Protein AF-A0A367P7A6-F1 (afdb_monomer_lite)

Structure (mmCIF, N/CA/C/O backbone):
data_AF-A0A367P7A6-F1
#
_entry.id   AF-A0A367P7A6-F1
#
loop_
_atom_site.group_PDB
_atom_site.id
_atom_site.type_symbol
_atom_site.label_atom_id
_atom_site.label_alt_id
_atom_site.label_comp_id
_atom_site.label_asym_id
_atom_site.label_entity_id
_atom_site.label_seq_id
_atom_site.pdbx_PDB_ins_code
_atom_site.Cartn_x
_atom_site.Cartn_y
_atom_site.Cartn_z
_atom_site.occupancy
_atom_site.B_iso_or_equiv
_atom_site.auth_seq_id
_atom_site.auth_comp_id
_atom_site.auth_asym_id
_atom_site.auth_atom_id
_atom_site.pdbx_PDB_model_num
ATOM 1 N N . MET A 1 1 ? 14.856 -35.260 -41.709 1.00 42.78 1 MET A N 1
ATOM 2 C CA . MET A 1 1 ? 14.388 -33.889 -42.002 1.00 42.78 1 MET A CA 1
ATOM 3 C C . MET A 1 1 ? 14.141 -33.217 -40.661 1.00 42.78 1 MET A C 1
ATOM 5 O O . MET A 1 1 ? 13.108 -33.465 -40.058 1.00 42.78 1 MET A O 1
ATOM 9 N N . SER A 1 2 ? 15.135 -32.500 -40.132 1.00 40.72 2 SER A N 1
ATOM 10 C CA . SER A 1 2 ? 15.041 -31.842 -38.822 1.00 40.72 2 SER A CA 1
ATOM 11 C C . SER A 1 2 ? 14.598 -30.398 -39.021 1.00 40.72 2 SER A C 1
ATOM 13 O O . SER A 1 2 ? 15.282 -29.639 -39.703 1.00 40.72 2 SER A O 1
ATOM 15 N N . ALA A 1 3 ? 13.446 -30.040 -38.456 1.00 47.94 3 ALA A N 1
ATOM 16 C CA . ALA A 1 3 ? 12.974 -28.666 -38.386 1.00 47.94 3 ALA A CA 1
ATOM 17 C C . ALA A 1 3 ? 13.596 -27.995 -37.152 1.00 47.94 3 ALA A C 1
ATOM 19 O O . ALA A 1 3 ? 13.318 -28.378 -36.017 1.00 47.94 3 ALA A O 1
ATOM 20 N N . THR A 1 4 ? 14.476 -27.026 -37.390 1.00 42.41 4 THR A N 1
ATOM 21 C CA . THR A 1 4 ? 15.072 -26.164 -36.365 1.00 42.41 4 THR A CA 1
ATOM 22 C C . THR A 1 4 ? 14.019 -25.175 -35.866 1.00 42.41 4 THR A C 1
ATOM 24 O O . THR A 1 4 ? 13.520 -24.362 -36.642 1.00 42.41 4 THR A O 1
ATOM 27 N N . ALA A 1 5 ? 13.683 -25.238 -34.577 1.00 56.59 5 ALA A N 1
ATOM 28 C CA . ALA A 1 5 ? 12.898 -24.212 -33.901 1.00 56.59 5 ALA A CA 1
ATOM 29 C C . ALA A 1 5 ? 13.742 -22.933 -33.755 1.00 56.59 5 ALA A C 1
ATOM 31 O O . ALA A 1 5 ? 14.838 -22.968 -33.196 1.00 56.59 5 ALA A O 1
ATOM 32 N N . VAL A 1 6 ? 13.242 -21.815 -34.280 1.00 60.53 6 VAL A N 1
ATOM 33 C CA . VAL A 1 6 ? 13.826 -20.482 -34.076 1.00 60.53 6 VAL A CA 1
ATOM 34 C C . VAL A 1 6 ? 13.466 -20.018 -32.656 1.00 60.53 6 VAL A C 1
ATOM 36 O O . VAL A 1 6 ? 12.291 -20.101 -32.296 1.00 60.53 6 VAL A O 1
ATOM 39 N N . PRO A 1 7 ? 14.424 -19.559 -31.829 1.00 58.41 7 PRO A N 1
ATOM 40 C CA . PRO A 1 7 ? 14.111 -18.992 -30.525 1.00 58.41 7 PRO A CA 1
ATOM 41 C C . PRO A 1 7 ? 13.485 -17.603 -30.707 1.00 58.41 7 PRO A C 1
ATOM 43 O O . PRO A 1 7 ? 14.029 -16.754 -31.412 1.00 58.41 7 PRO A O 1
ATOM 46 N N . ASP A 1 8 ? 12.342 -17.391 -30.060 1.00 62.12 8 ASP A N 1
ATOM 47 C CA . ASP A 1 8 ? 11.522 -16.175 -30.104 1.00 62.12 8 ASP A CA 1
ATOM 48 C C . ASP A 1 8 ? 12.144 -15.060 -29.236 1.00 62.12 8 ASP A C 1
ATOM 50 O O . ASP A 1 8 ? 11.594 -14.627 -28.224 1.00 62.12 8 ASP A O 1
ATOM 54 N N . THR A 1 9 ? 13.377 -14.658 -29.560 1.00 61.16 9 THR A N 1
ATOM 55 C CA . THR A 1 9 ? 14.082 -13.602 -28.826 1.00 61.16 9 THR A CA 1
ATOM 56 C C . THR A 1 9 ? 13.553 -12.241 -29.291 1.00 61.16 9 THR A C 1
ATOM 58 O O . THR A 1 9 ? 13.743 -11.896 -30.462 1.00 61.16 9 THR A O 1
ATOM 61 N N . PRO A 1 10 ? 12.908 -11.440 -28.420 1.00 58.34 10 PRO A N 1
ATOM 62 C CA . PRO A 1 10 ? 12.360 -10.152 -28.820 1.00 58.34 10 PRO A CA 1
ATOM 63 C C . PRO A 1 10 ? 13.488 -9.194 -29.248 1.00 58.34 10 PRO A C 1
ATOM 65 O O . PRO A 1 10 ? 14.580 -9.231 -28.671 1.00 58.34 10 PRO A O 1
ATOM 68 N N . PRO A 1 11 ? 13.254 -8.333 -30.255 1.00 58.81 11 PRO A N 1
ATOM 69 C CA . PRO A 1 11 ? 14.290 -7.479 -30.820 1.00 58.81 11 PRO A CA 1
ATOM 70 C C . PRO A 1 11 ? 14.838 -6.480 -29.781 1.00 58.81 11 PRO A C 1
ATOM 72 O O . PRO A 1 11 ? 14.060 -5.878 -29.028 1.00 58.81 11 PRO A O 1
ATOM 75 N N . PRO A 1 12 ? 16.168 -6.257 -29.744 1.00 52.81 12 PRO A N 1
ATOM 76 C CA . PRO A 1 12 ? 16.789 -5.285 -28.852 1.00 52.81 12 PRO A CA 1
ATOM 77 C C . PRO A 1 12 ? 16.348 -3.875 -29.269 1.00 52.81 12 PRO A C 1
ATOM 79 O O . PRO A 1 12 ? 16.746 -3.368 -30.313 1.00 52.81 12 PRO A O 1
ATOM 82 N N . GLY A 1 13 ? 15.456 -3.272 -28.478 1.00 55.53 13 GLY A N 1
ATOM 83 C CA . GLY A 1 13 ? 14.898 -1.934 -28.722 1.00 55.53 13 GLY A CA 1
ATOM 84 C C . GLY A 1 13 ? 13.438 -1.759 -28.290 1.00 55.53 13 GLY A C 1
ATOM 85 O O . GLY A 1 13 ? 13.014 -0.635 -28.033 1.00 55.53 13 GLY A O 1
ATOM 86 N N . ALA A 1 14 ? 12.671 -2.846 -28.136 1.00 53.41 14 ALA A N 1
ATOM 87 C CA . ALA A 1 14 ? 11.294 -2.765 -27.630 1.00 53.41 14 ALA A CA 1
ATOM 88 C C . ALA A 1 14 ? 11.236 -2.244 -26.179 1.00 53.41 14 ALA A C 1
ATOM 90 O O . ALA A 1 14 ? 10.412 -1.398 -25.855 1.00 53.41 14 ALA A O 1
ATOM 91 N N . ALA A 1 15 ? 12.185 -2.662 -25.334 1.00 58.62 15 ALA A N 1
ATOM 92 C CA . ALA A 1 15 ? 12.264 -2.215 -23.944 1.00 58.62 15 ALA A CA 1
ATOM 93 C C . ALA A 1 15 ? 12.553 -0.707 -23.793 1.00 58.62 15 ALA A C 1
ATOM 95 O O . ALA A 1 15 ? 12.170 -0.117 -22.786 1.00 58.62 15 ALA A O 1
ATOM 96 N N . ASP A 1 16 ? 13.223 -0.081 -24.762 1.00 62.59 16 ASP A N 1
ATOM 97 C CA . ASP A 1 16 ? 13.661 1.319 -24.669 1.00 62.59 16 ASP A CA 1
ATOM 98 C C . ASP A 1 16 ? 12.519 2.297 -24.996 1.00 62.59 16 ASP A C 1
ATOM 100 O O . ASP A 1 16 ? 12.349 3.328 -24.351 1.00 62.59 16 ASP A O 1
ATOM 104 N N . LYS A 1 17 ? 11.635 1.912 -25.926 1.00 68.88 17 LYS A N 1
ATOM 105 C CA . LYS A 1 17 ? 10.423 2.678 -26.266 1.00 68.88 17 LYS A CA 1
ATOM 106 C C . LYS A 1 17 ? 9.404 2.744 -25.130 1.00 68.88 17 LYS A C 1
ATOM 108 O O . LYS A 1 17 ? 8.701 3.741 -25.012 1.00 68.88 17 LYS A O 1
ATOM 113 N N . ASP A 1 18 ? 9.359 1.718 -24.285 1.00 73.44 18 ASP A N 1
ATOM 114 C CA . ASP A 1 18 ? 8.463 1.662 -23.126 1.00 73.44 18 ASP A CA 1
ATOM 115 C C . ASP A 1 18 ? 9.021 2.423 -21.913 1.00 73.44 18 ASP A C 1
ATOM 117 O O . ASP A 1 18 ? 8.409 2.427 -20.843 1.00 73.44 18 ASP A O 1
ATOM 121 N N . LEU A 1 19 ? 10.220 3.008 -22.012 1.00 78.88 19 LEU A N 1
ATOM 122 C CA . LEU A 1 19 ? 10.852 3.701 -20.893 1.00 78.88 19 LEU A CA 1
ATOM 123 C C . LEU A 1 19 ? 10.081 4.964 -20.461 1.00 78.88 19 LEU A C 1
ATOM 125 O O . LEU A 1 19 ? 9.773 5.036 -19.270 1.00 78.88 19 LEU A O 1
ATOM 129 N N . PRO A 1 20 ? 9.670 5.881 -21.366 1.00 81.19 20 PRO A N 1
ATOM 130 C CA . PRO A 1 20 ? 8.894 7.067 -20.988 1.00 81.19 20 PRO A CA 1
ATOM 131 C C . PRO A 1 20 ? 7.565 6.699 -20.318 1.00 81.19 20 PRO A C 1
ATOM 133 O O . PRO A 1 20 ? 7.249 7.190 -19.242 1.00 81.19 20 PRO A O 1
ATOM 136 N N . LEU A 1 21 ? 6.846 5.715 -20.870 1.00 75.50 21 LEU A N 1
ATOM 137 C CA . LEU A 1 21 ? 5.591 5.228 -20.293 1.00 75.50 21 LEU A CA 1
ATOM 138 C C . LEU A 1 21 ? 5.788 4.624 -18.892 1.00 75.50 21 LEU A C 1
ATOM 140 O O . LEU A 1 21 ? 4.968 4.812 -17.996 1.00 75.50 21 LEU A O 1
ATOM 144 N N . ARG A 1 22 ? 6.891 3.899 -18.663 1.00 78.75 22 ARG A N 1
ATOM 145 C CA . ARG A 1 22 ? 7.220 3.368 -17.330 1.00 78.75 22 ARG A CA 1
ATOM 146 C C . ARG A 1 22 ? 7.547 4.473 -16.329 1.00 78.75 22 ARG A C 1
ATOM 148 O O . ARG A 1 22 ? 7.282 4.295 -15.139 1.00 78.75 22 ARG A O 1
ATOM 155 N N . GLU A 1 23 ? 8.147 5.570 -16.772 1.00 80.94 23 GLU A N 1
ATOM 156 C CA . GLU A 1 23 ? 8.398 6.741 -15.931 1.00 80.94 23 GLU A CA 1
ATOM 157 C C . GLU A 1 23 ? 7.100 7.466 -15.581 1.00 80.94 23 GLU A C 1
ATOM 159 O O . GLU A 1 23 ? 6.897 7.762 -14.401 1.00 80.94 23 GLU A O 1
ATOM 164 N N . ASP A 1 24 ? 6.190 7.618 -16.544 1.00 73.12 24 ASP A N 1
ATOM 165 C CA . ASP A 1 24 ? 4.856 8.188 -16.338 1.00 73.12 24 ASP A CA 1
ATOM 166 C C . ASP A 1 24 ? 4.037 7.355 -15.345 1.00 73.12 24 ASP A C 1
ATOM 168 O O . ASP A 1 24 ? 3.538 7.885 -14.355 1.00 73.12 24 ASP A O 1
ATOM 172 N N . ILE A 1 25 ? 3.989 6.028 -15.510 1.00 75.25 25 ILE A N 1
ATOM 173 C CA . ILE A 1 25 ? 3.310 5.119 -14.567 1.00 75.25 25 ILE A CA 1
ATOM 174 C C . ILE A 1 25 ? 3.902 5.244 -13.155 1.00 75.25 25 ILE A C 1
ATOM 176 O O . ILE A 1 25 ? 3.174 5.252 -12.160 1.00 75.25 25 ILE A O 1
ATOM 180 N N . ARG A 1 26 ? 5.231 5.359 -13.030 1.00 82.94 26 ARG A N 1
ATOM 181 C CA . ARG A 1 26 ? 5.879 5.564 -11.723 1.00 82.94 26 ARG A CA 1
ATOM 182 C C . ARG A 1 26 ? 5.554 6.930 -11.135 1.00 82.94 26 ARG A C 1
ATOM 184 O O . ARG A 1 26 ? 5.431 7.030 -9.918 1.00 82.94 26 ARG A O 1
ATOM 191 N N . PHE A 1 27 ? 5.490 7.970 -11.960 1.00 80.12 27 PHE A N 1
ATOM 192 C CA . PHE A 1 27 ? 5.135 9.317 -11.532 1.00 80.12 27 PHE A CA 1
ATOM 193 C C . PHE A 1 27 ? 3.694 9.365 -11.025 1.00 80.12 27 PHE A C 1
ATOM 195 O O . PHE A 1 27 ? 3.469 9.771 -9.887 1.00 80.12 27 PHE A O 1
ATOM 202 N N . LEU A 1 28 ? 2.752 8.838 -11.806 1.00 78.19 28 LEU A N 1
ATOM 203 C CA . LEU A 1 28 ? 1.347 8.730 -11.425 1.00 78.19 28 LEU A CA 1
ATOM 204 C C . LEU A 1 28 ? 1.167 7.890 -10.156 1.00 78.19 28 LEU A C 1
ATOM 206 O O . LEU A 1 28 ? 0.399 8.260 -9.273 1.00 78.19 28 LEU A O 1
ATOM 210 N N . GLY A 1 29 ? 1.934 6.806 -10.008 1.00 81.44 29 GLY A N 1
ATOM 211 C CA . GLY A 1 29 ? 1.904 5.997 -8.794 1.00 81.44 29 GLY A CA 1
ATOM 212 C C . GLY A 1 29 ? 2.420 6.719 -7.545 1.00 81.44 29 GLY A C 1
ATOM 213 O O . GLY A 1 29 ? 1.893 6.480 -6.461 1.00 81.44 29 GLY A O 1
ATOM 214 N N . ARG A 1 30 ? 3.407 7.620 -7.678 1.00 86.88 30 ARG A N 1
ATOM 215 C CA . ARG A 1 30 ? 3.860 8.475 -6.565 1.00 86.88 30 ARG A CA 1
ATOM 216 C C . ARG A 1 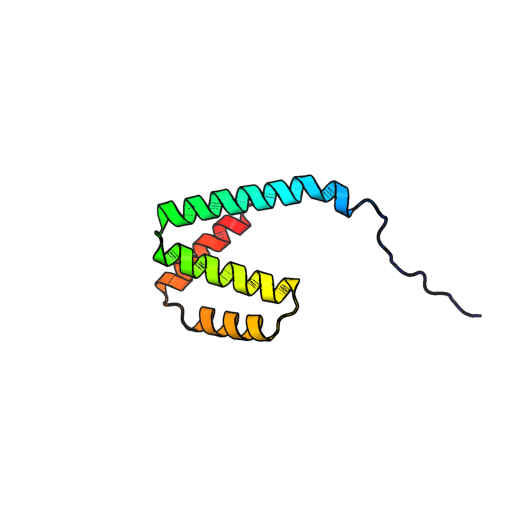30 ? 2.794 9.496 -6.182 1.00 86.88 30 ARG A C 1
ATOM 218 O O . ARG A 1 30 ? 2.437 9.556 -5.013 1.00 86.88 30 ARG A O 1
ATOM 225 N N . LEU A 1 31 ? 2.244 10.215 -7.162 1.00 82.00 31 LEU A N 1
ATOM 226 C CA . LEU A 1 31 ? 1.202 11.223 -6.937 1.00 82.00 31 LEU A CA 1
ATOM 227 C C . LEU A 1 31 ? -0.050 10.610 -6.288 1.00 82.00 31 LEU A C 1
ATOM 229 O O . LEU A 1 31 ? -0.640 11.186 -5.380 1.00 82.00 31 LEU A O 1
ATOM 233 N N . LEU A 1 32 ? -0.448 9.413 -6.727 1.00 77.50 32 LEU A N 1
ATOM 234 C CA . LEU A 1 32 ? -1.573 8.705 -6.124 1.00 77.50 32 LEU A CA 1
ATOM 235 C C . LEU A 1 32 ? -1.260 8.233 -4.699 1.00 77.50 32 LEU A C 1
ATOM 237 O O . LEU A 1 32 ? -2.144 8.261 -3.848 1.00 77.50 32 LEU A O 1
ATOM 241 N N . GLY A 1 33 ? -0.017 7.827 -4.426 1.00 84.31 33 GLY A N 1
ATOM 242 C CA . GLY A 1 33 ? 0.439 7.527 -3.069 1.00 84.31 33 GLY A CA 1
ATOM 243 C C . GLY A 1 33 ? 0.358 8.747 -2.147 1.00 84.31 33 GLY A C 1
ATOM 244 O O . GLY A 1 33 ? -0.164 8.633 -1.042 1.00 84.31 33 GLY A O 1
ATOM 245 N N . GLU A 1 34 ? 0.799 9.913 -2.624 1.00 85.75 34 GLU A N 1
ATOM 246 C CA . GLU A 1 34 ? 0.680 11.192 -1.907 1.00 85.75 34 GLU A CA 1
ATOM 247 C C . GLU A 1 34 ? -0.791 11.549 -1.652 1.00 85.75 34 GLU A C 1
ATOM 249 O O . GLU A 1 34 ? -1.175 11.816 -0.516 1.00 85.75 34 GLU A O 1
ATOM 254 N N . CYS A 1 35 ? -1.649 11.435 -2.668 1.00 82.44 35 CYS A N 1
ATOM 255 C CA . CYS A 1 35 ? -3.086 11.671 -2.528 1.00 82.44 35 CYS A CA 1
ATOM 256 C C . CYS A 1 35 ? -3.736 10.711 -1.517 1.00 82.44 35 CYS A C 1
ATOM 258 O O . CYS A 1 35 ? -4.519 11.131 -0.669 1.00 82.44 35 CYS A O 1
ATOM 260 N N . LEU A 1 36 ? -3.395 9.420 -1.561 1.00 80.81 36 LEU A N 1
ATOM 261 C CA . LEU A 1 36 ? -3.897 8.429 -0.610 1.00 80.81 36 LEU A CA 1
ATOM 262 C C . LEU A 1 36 ? -3.490 8.776 0.828 1.00 80.81 36 LEU A C 1
ATOM 264 O O . LEU A 1 36 ? -4.315 8.684 1.735 1.00 80.81 36 LEU A O 1
ATOM 268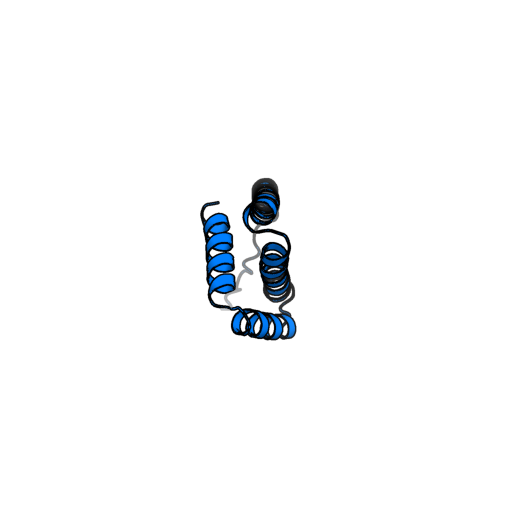 N N . HIS A 1 37 ? -2.237 9.189 1.019 1.00 85.75 37 HIS A N 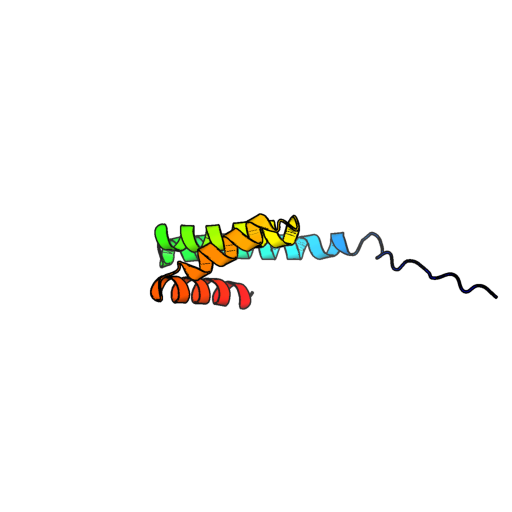1
ATOM 269 C CA . HIS A 1 37 ? -1.717 9.623 2.310 1.00 85.75 37 HIS A CA 1
ATOM 270 C C . HIS A 1 37 ? -2.468 10.855 2.833 1.00 85.75 37 HIS A C 1
ATOM 272 O O . HIS A 1 37 ? -2.915 10.868 3.976 1.00 85.75 37 HIS A O 1
ATOM 278 N N . GLU A 1 38 ? -2.674 11.865 1.986 1.00 84.44 38 GLU A N 1
ATOM 279 C CA . GLU A 1 38 ? -3.395 13.090 2.347 1.00 84.44 38 GLU A CA 1
ATOM 280 C C . GLU A 1 38 ? -4.881 12.856 2.663 1.00 84.44 38 GLU A C 1
ATOM 282 O O . GLU A 1 38 ? -5.433 13.529 3.532 1.00 84.44 38 GLU A O 1
ATOM 287 N N . GLN A 1 39 ? -5.543 11.932 1.960 1.00 77.62 39 GLN A N 1
ATOM 288 C CA . GLN A 1 39 ? -6.991 11.719 2.078 1.00 77.62 39 GLN A CA 1
ATOM 289 C C . GLN A 1 39 ? -7.384 10.698 3.155 1.00 77.62 39 GLN A C 1
ATOM 291 O O . GLN A 1 39 ? -8.428 10.855 3.786 1.00 77.62 39 GLN A O 1
ATOM 296 N N . GLU A 1 40 ? -6.595 9.639 3.354 1.00 79.00 40 GLU A N 1
ATOM 297 C CA . GLU A 1 40 ? -6.949 8.518 4.245 1.00 79.00 40 GLU A CA 1
ATOM 298 C C . GLU A 1 40 ? -6.029 8.424 5.482 1.00 79.00 40 GLU A C 1
ATOM 300 O O . GLU A 1 40 ? -6.336 7.692 6.426 1.00 79.00 40 GLU A O 1
ATOM 305 N N . GLY A 1 41 ? -4.936 9.194 5.508 1.00 85.75 41 GLY A N 1
ATOM 306 C CA . GLY A 1 41 ? -3.995 9.286 6.623 1.00 85.75 41 GLY A CA 1
ATOM 307 C C . GLY A 1 41 ? -2.962 8.155 6.695 1.00 85.75 41 GLY A C 1
ATOM 308 O O . GLY A 1 41 ? -3.056 7.129 6.013 1.00 85.75 41 GLY A O 1
ATOM 309 N N . ASP A 1 42 ? -1.978 8.343 7.577 1.00 88.06 42 ASP A N 1
ATOM 310 C CA . ASP A 1 42 ? -0.762 7.523 7.684 1.00 88.06 42 ASP A CA 1
ATOM 311 C C . ASP A 1 42 ? -1.061 6.026 7.856 1.00 88.06 42 ASP A C 1
ATOM 313 O O . ASP A 1 42 ? -0.516 5.185 7.144 1.00 88.06 42 ASP A O 1
ATOM 317 N N . ALA A 1 43 ? -1.985 5.673 8.754 1.00 85.00 43 ALA A N 1
ATOM 318 C CA . ALA A 1 43 ? -2.286 4.275 9.065 1.00 85.00 43 ALA A CA 1
ATOM 319 C C . ALA A 1 43 ? -2.887 3.510 7.872 1.00 85.00 43 ALA A C 1
ATOM 321 O O . ALA A 1 43 ? -2.606 2.326 7.681 1.00 85.00 43 ALA A O 1
ATOM 322 N N . ALA A 1 44 ? -3.723 4.170 7.065 1.00 81.81 44 ALA A N 1
ATOM 323 C CA . ALA A 1 44 ? -4.299 3.560 5.870 1.00 81.81 44 ALA A CA 1
ATOM 324 C C . ALA A 1 44 ? -3.251 3.454 4.755 1.00 81.81 44 ALA A C 1
ATOM 326 O O . ALA A 1 44 ? -3.148 2.414 4.096 1.00 81.81 44 ALA A O 1
ATOM 327 N N . PHE A 1 45 ? -2.439 4.501 4.588 1.00 86.19 45 PHE A N 1
ATOM 328 C CA . PHE A 1 45 ? -1.335 4.517 3.637 1.00 86.19 45 PHE A CA 1
ATOM 329 C C . PHE A 1 45 ? -0.333 3.388 3.907 1.00 86.19 45 PHE A C 1
ATOM 331 O O . PHE A 1 45 ? -0.012 2.636 2.989 1.00 86.19 45 PHE A O 1
ATOM 338 N N . GLU A 1 46 ? 0.099 3.200 5.156 1.00 89.50 46 GLU A N 1
ATOM 339 C CA . GLU A 1 46 ? 1.046 2.143 5.532 1.00 89.50 46 GLU A CA 1
ATOM 340 C C . GLU A 1 46 ? 0.536 0.743 5.175 1.00 89.50 46 GLU A C 1
ATOM 342 O O . GLU A 1 46 ? 1.290 -0.084 4.654 1.00 89.50 46 GLU A O 1
ATOM 347 N N . VAL A 1 47 ? -0.751 0.470 5.410 1.00 88.50 47 VAL A N 1
ATOM 348 C CA . VAL A 1 47 ? -1.368 -0.820 5.069 1.00 88.50 47 VAL A CA 1
ATOM 349 C C . VAL A 1 47 ? -1.347 -1.047 3.558 1.00 88.50 47 VAL A C 1
ATOM 351 O O . VAL A 1 47 ? -0.918 -2.109 3.098 1.00 88.50 47 VAL A O 1
ATOM 354 N N . VAL A 1 48 ? -1.786 -0.056 2.778 1.00 85.62 48 VAL A N 1
ATOM 355 C CA . VAL A 1 48 ? -1.823 -0.148 1.311 1.00 85.62 48 VAL A CA 1
ATOM 356 C C . VAL A 1 48 ? -0.413 -0.288 0.737 1.00 85.62 48 VAL A C 1
ATOM 358 O O . VAL A 1 48 ? -0.179 -1.138 -0.125 1.00 85.62 48 VAL A O 1
ATOM 361 N N . GLU A 1 49 ? 0.541 0.490 1.241 1.00 88.56 49 GLU A N 1
ATOM 362 C CA . GLU A 1 49 ? 1.924 0.480 0.778 1.00 88.56 49 GLU A CA 1
ATOM 363 C C . GLU A 1 49 ? 2.629 -0.837 1.124 1.00 88.56 49 GLU A C 1
ATOM 365 O O . GLU A 1 49 ? 3.320 -1.409 0.277 1.00 88.56 49 GLU A O 1
ATOM 370 N N . THR A 1 50 ? 2.373 -1.395 2.310 1.00 90.06 50 THR A N 1
ATOM 371 C CA . THR A 1 50 ? 2.868 -2.725 2.699 1.00 90.06 50 THR A CA 1
ATOM 372 C C . THR A 1 50 ? 2.343 -3.801 1.746 1.00 90.06 50 THR A C 1
ATOM 374 O O . THR A 1 50 ? 3.115 -4.606 1.225 1.00 90.06 50 THR A O 1
ATOM 377 N N . ILE A 1 51 ? 1.039 -3.793 1.442 1.00 87.88 51 ILE A N 1
ATOM 378 C CA . ILE A 1 51 ? 0.432 -4.727 0.478 1.00 87.88 51 ILE A CA 1
ATOM 379 C C . ILE A 1 51 ? 1.084 -4.577 -0.903 1.00 87.88 51 ILE A C 1
ATOM 381 O O . ILE A 1 51 ? 1.448 -5.578 -1.530 1.00 87.88 51 ILE A O 1
ATOM 385 N N . ARG A 1 52 ? 1.270 -3.337 -1.373 1.00 86.75 52 ARG A N 1
ATOM 386 C CA . ARG A 1 52 ? 1.878 -3.037 -2.675 1.00 86.75 52 ARG A CA 1
ATOM 387 C C . ARG A 1 52 ? 3.311 -3.565 -2.762 1.00 86.75 52 ARG A C 1
ATOM 389 O O . ARG A 1 52 ? 3.653 -4.234 -3.738 1.00 86.75 52 ARG A O 1
ATOM 396 N N . GLN A 1 53 ? 4.147 -3.295 -1.761 1.00 88.56 53 GLN A N 1
ATOM 397 C CA . GLN A 1 53 ? 5.546 -3.729 -1.742 1.00 88.56 53 GLN A CA 1
ATOM 398 C C . GLN A 1 53 ? 5.670 -5.256 -1.710 1.00 88.56 53 GLN A C 1
ATOM 400 O O . GLN A 1 53 ? 6.431 -5.822 -2.499 1.00 88.56 53 GLN A O 1
ATOM 405 N N . THR A 1 54 ? 4.879 -5.933 -0.874 1.00 86.94 54 THR A N 1
ATOM 406 C CA . THR A 1 54 ? 4.888 -7.400 -0.778 1.00 86.94 54 THR A CA 1
ATOM 407 C C . THR A 1 54 ? 4.416 -8.050 -2.081 1.00 86.94 54 THR A C 1
ATOM 409 O O . THR A 1 54 ? 5.032 -9.009 -2.552 1.00 86.94 54 THR A O 1
ATOM 412 N N . ALA A 1 55 ? 3.393 -7.490 -2.737 1.00 83.88 55 ALA A N 1
ATOM 413 C CA . ALA A 1 55 ? 2.940 -7.954 -4.049 1.00 83.88 55 ALA A CA 1
ATOM 414 C C . ALA A 1 55 ? 4.000 -7.755 -5.148 1.00 83.88 55 ALA A C 1
ATOM 416 O O . ALA A 1 55 ? 4.207 -8.644 -5.980 1.00 83.88 55 ALA A O 1
ATOM 417 N N . VAL A 1 56 ? 4.706 -6.618 -5.145 1.00 85.06 56 VAL A N 1
ATOM 418 C CA . VAL A 1 56 ? 5.802 -6.355 -6.091 1.00 85.06 56 VAL A CA 1
ATOM 419 C C . VAL A 1 56 ? 6.954 -7.333 -5.882 1.00 85.06 56 VAL A C 1
ATOM 421 O O . VAL A 1 56 ? 7.426 -7.895 -6.870 1.00 85.06 56 VAL A O 1
ATOM 424 N N . ARG A 1 57 ? 7.375 -7.576 -4.633 1.00 83.62 57 ARG A N 1
ATOM 425 C CA . ARG A 1 57 ? 8.415 -8.567 -4.306 1.00 83.62 57 ARG A CA 1
ATOM 426 C C . ARG A 1 57 ? 8.013 -9.962 -4.771 1.00 83.62 57 ARG A C 1
ATOM 428 O O . ARG A 1 57 ? 8.756 -10.584 -5.523 1.00 83.62 57 ARG A O 1
ATOM 435 N N . PHE A 1 58 ? 6.794 -10.403 -4.453 1.00 83.50 58 PHE A N 1
ATOM 436 C CA . PHE A 1 58 ? 6.276 -11.691 -4.921 1.00 83.50 58 PHE A CA 1
ATOM 437 C C . PHE A 1 58 ? 6.345 -11.826 -6.451 1.00 83.50 58 PHE A C 1
ATOM 439 O O . PHE A 1 58 ? 6.827 -12.838 -6.960 1.00 83.50 58 PHE A O 1
ATOM 446 N N . ARG A 1 59 ? 5.913 -10.798 -7.198 1.00 81.88 59 ARG A N 1
ATOM 447 C CA . ARG A 1 59 ? 5.848 -10.855 -8.667 1.00 81.88 59 ARG A CA 1
ATOM 448 C C . ARG A 1 59 ? 7.206 -10.693 -9.355 1.00 81.88 59 ARG A C 1
ATOM 450 O O . ARG A 1 59 ? 7.427 -11.315 -10.389 1.00 81.88 59 ARG A O 1
ATOM 457 N N . ARG A 1 60 ? 8.090 -9.827 -8.845 1.00 82.44 60 ARG A N 1
ATOM 458 C CA . ARG A 1 60 ? 9.409 -9.563 -9.453 1.00 82.44 60 ARG A CA 1
ATOM 459 C C . ARG A 1 60 ? 10.451 -10.604 -9.075 1.00 82.44 60 ARG A C 1
ATOM 461 O O . ARG A 1 60 ? 11.270 -10.951 -9.917 1.00 82.44 60 ARG A O 1
ATOM 468 N N . GLU A 1 61 ? 10.430 -11.073 -7.834 1.00 82.69 61 GLU A N 1
ATOM 469 C CA . GLU A 1 61 ? 11.477 -11.937 -7.278 1.00 82.69 61 GLU A CA 1
ATOM 470 C C . GLU A 1 61 ? 11.054 -13.415 -7.260 1.00 82.69 61 GLU A C 1
ATOM 472 O O . GLU A 1 61 ? 11.845 -14.271 -6.878 1.00 82.69 61 GLU A O 1
ATOM 477 N N . ASN A 1 62 ? 9.819 -13.737 -7.685 1.00 80.00 62 ASN A N 1
ATOM 478 C CA . ASN A 1 62 ? 9.206 -15.064 -7.516 1.00 80.00 62 ASN A CA 1
ATOM 479 C C . ASN A 1 62 ? 9.260 -15.558 -6.052 1.00 80.00 62 ASN A C 1
ATOM 481 O O . ASN A 1 62 ? 9.301 -16.762 -5.782 1.00 80.00 62 ASN A O 1
ATOM 485 N N . ASP A 1 63 ? 9.245 -14.625 -5.094 1.00 85.06 63 ASP A N 1
ATOM 486 C CA . ASP A 1 63 ? 9.388 -14.904 -3.666 1.00 85.06 63 ASP A CA 1
ATOM 487 C C . ASP A 1 63 ? 8.103 -15.525 -3.095 1.00 85.06 63 ASP A C 1
ATOM 489 O O . ASP A 1 63 ? 7.154 -14.846 -2.696 1.00 85.06 63 ASP A O 1
ATOM 493 N N . ARG A 1 64 ? 8.068 -16.859 -3.027 1.00 84.88 64 ARG A N 1
ATOM 494 C CA . ARG A 1 64 ? 6.929 -17.622 -2.490 1.00 84.88 64 ARG A CA 1
ATOM 495 C C . ARG A 1 64 ? 6.629 -17.300 -1.022 1.00 84.88 64 ARG A C 1
ATOM 497 O O . ARG A 1 64 ? 5.476 -17.458 -0.617 1.00 84.88 64 ARG A O 1
ATOM 504 N N . ALA A 1 65 ? 7.614 -16.854 -0.240 1.00 86.88 65 ALA A N 1
ATOM 505 C CA . ALA A 1 65 ? 7.396 -16.441 1.143 1.00 86.88 65 ALA A CA 1
ATOM 506 C C . ALA A 1 65 ? 6.658 -15.096 1.198 1.00 86.88 65 ALA A C 1
ATOM 508 O O . ALA A 1 65 ? 5.688 -14.980 1.948 1.00 86.88 65 ALA A O 1
ATOM 509 N N . ALA A 1 66 ? 7.018 -14.146 0.328 1.00 82.81 66 ALA A N 1
ATOM 510 C CA . ALA A 1 66 ? 6.267 -12.900 0.154 1.00 82.81 66 ALA A CA 1
ATOM 511 C C . ALA A 1 66 ? 4.816 -13.165 -0.287 1.00 82.81 66 ALA A C 1
ATOM 513 O O . ALA A 1 66 ? 3.893 -12.505 0.179 1.00 82.81 66 ALA A O 1
ATOM 514 N N . GLY A 1 67 ? 4.577 -14.185 -1.119 1.00 82.81 67 GLY A N 1
ATOM 515 C CA . GLY A 1 67 ? 3.215 -14.611 -1.468 1.00 82.81 67 GLY A CA 1
ATOM 516 C C . GLY A 1 67 ? 2.389 -15.068 -0.254 1.00 82.81 67 GLY A C 1
ATOM 517 O O . GLY A 1 67 ? 1.227 -14.687 -0.112 1.00 82.81 67 GLY A O 1
ATOM 518 N N . ALA A 1 68 ? 2.985 -15.847 0.655 1.00 89.25 68 ALA A N 1
ATOM 519 C CA . ALA A 1 68 ? 2.320 -16.276 1.889 1.00 89.25 68 ALA A CA 1
ATOM 520 C C . ALA A 1 68 ? 2.119 -15.121 2.887 1.00 89.25 68 ALA A C 1
ATOM 522 O O . ALA A 1 68 ? 1.127 -15.090 3.615 1.00 89.25 68 ALA A O 1
ATOM 523 N N . GLU A 1 69 ? 3.049 -14.168 2.930 1.00 88.81 69 GLU A N 1
ATOM 524 C CA . GLU A 1 69 ? 2.926 -12.942 3.717 1.00 88.81 69 GLU A CA 1
ATOM 525 C C . GLU A 1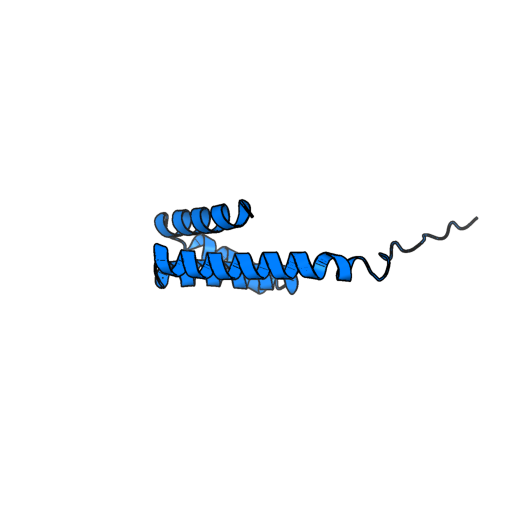 69 ? 1.785 -12.056 3.203 1.00 88.81 69 GLU A C 1
ATOM 527 O O . GLU A 1 69 ? 0.947 -11.623 3.994 1.00 88.81 69 GLU A O 1
ATOM 532 N N . LEU A 1 70 ? 1.691 -11.872 1.883 1.00 87.81 70 LEU A N 1
ATOM 533 C CA . LEU A 1 70 ? 0.608 -11.135 1.237 1.00 87.81 70 LEU A CA 1
ATOM 534 C C . LEU A 1 70 ? -0.761 -11.740 1.570 1.00 87.81 70 LEU A C 1
ATOM 536 O O . LEU A 1 70 ? -1.667 -11.018 1.980 1.00 87.81 70 LEU A O 1
ATOM 540 N N . ASP A 1 71 ? -0.905 -13.063 1.464 1.00 88.56 71 ASP A N 1
ATOM 541 C CA . ASP A 1 71 ? -2.148 -13.763 1.815 1.00 88.56 71 ASP A CA 1
ATOM 542 C C . ASP A 1 71 ? -2.542 -13.545 3.290 1.00 88.56 71 ASP A C 1
ATOM 544 O O . ASP A 1 71 ? -3.708 -13.287 3.601 1.00 88.56 71 ASP A O 1
ATOM 548 N N . ARG A 1 72 ? -1.571 -13.569 4.213 1.00 91.50 72 ARG A N 1
ATOM 549 C CA . ARG A 1 72 ? -1.820 -13.276 5.635 1.00 91.50 72 ARG A CA 1
ATOM 550 C C . ARG A 1 72 ? -2.221 -11.825 5.873 1.00 91.50 72 ARG A C 1
ATOM 552 O O . ARG A 1 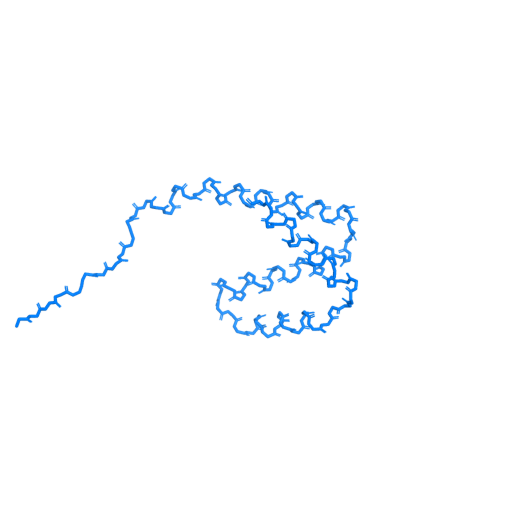72 ? -3.105 -11.590 6.694 1.00 91.50 72 ARG A O 1
ATOM 559 N N . LEU A 1 73 ? -1.579 -10.871 5.200 1.00 88.56 73 LEU A N 1
ATOM 560 C CA . LEU A 1 73 ? -1.909 -9.449 5.310 1.00 88.56 73 LEU A CA 1
ATOM 561 C C . LEU A 1 73 ? -3.351 -9.202 4.870 1.00 88.56 73 LEU A C 1
ATOM 563 O O . LEU A 1 73 ? -4.129 -8.635 5.633 1.00 88.56 73 LEU A O 1
ATOM 567 N N . LEU A 1 74 ? -3.732 -9.719 3.700 1.00 88.44 74 LEU A N 1
ATOM 568 C CA . LEU A 1 74 ? -5.082 -9.570 3.155 1.00 88.44 74 LEU A CA 1
ATOM 569 C C . LEU A 1 74 ? -6.152 -10.187 4.069 1.00 88.44 74 LEU A C 1
ATOM 571 O O . LEU A 1 74 ? -7.191 -9.574 4.298 1.00 88.44 74 LEU A O 1
ATOM 575 N N . LYS A 1 75 ? -5.889 -11.362 4.656 1.00 90.56 75 LYS A N 1
ATOM 576 C CA . LYS A 1 75 ? -6.815 -12.028 5.594 1.00 90.56 75 LYS A CA 1
ATOM 577 C C . LYS A 1 75 ? -6.991 -11.303 6.930 1.00 90.56 75 LYS A C 1
ATOM 579 O O . LYS A 1 75 ? -7.946 -11.592 7.645 1.00 90.56 75 LYS A O 1
ATOM 584 N N . ARG A 1 76 ? -6.067 -10.412 7.296 1.00 89.69 76 ARG A N 1
ATOM 585 C CA . ARG A 1 76 ? -6.095 -9.662 8.562 1.00 89.69 76 ARG A CA 1
ATOM 586 C C . ARG A 1 76 ? -6.746 -8.289 8.442 1.00 89.69 76 ARG A C 1
ATOM 588 O O . ARG A 1 76 ? -6.929 -7.641 9.470 1.00 89.69 76 ARG A O 1
ATOM 595 N N . LEU A 1 77 ? -7.078 -7.851 7.229 1.00 88.38 77 LEU A N 1
ATOM 596 C CA . LEU A 1 77 ? -7.734 -6.568 7.021 1.00 88.38 77 LEU A CA 1
ATOM 597 C C . LEU A 1 77 ? -9.124 -6.571 7.654 1.00 88.38 77 LEU A C 1
ATOM 599 O O . LEU A 1 77 ? -9.911 -7.505 7.483 1.00 88.38 77 LEU A O 1
ATOM 603 N N . SER A 1 78 ? -9.451 -5.486 8.350 1.00 88.75 78 SER A N 1
ATOM 604 C CA . SER A 1 78 ? -10.835 -5.206 8.712 1.00 88.75 78 SER A CA 1
ATOM 605 C C . SER A 1 78 ? -11.665 -4.930 7.452 1.00 88.75 78 SER A C 1
ATOM 607 O O . SER A 1 78 ? -11.138 -4.689 6.360 1.00 88.75 78 SER A O 1
ATOM 609 N N . ARG A 1 79 ? -12.994 -4.930 7.589 1.00 88.31 79 ARG A N 1
ATOM 610 C CA . ARG A 1 79 ? -13.891 -4.550 6.488 1.00 88.31 79 ARG A CA 1
ATOM 611 C C . ARG A 1 79 ? -13.596 -3.134 5.980 1.00 88.31 79 ARG A C 1
ATOM 613 O O . ARG A 1 79 ? -13.580 -2.921 4.771 1.00 88.31 79 ARG A O 1
ATOM 620 N N . ASP A 1 80 ? -13.317 -2.202 6.885 1.00 84.00 80 ASP A N 1
ATOM 621 C CA . ASP A 1 80 ? -13.035 -0.807 6.536 1.00 84.00 80 ASP A CA 1
ATOM 622 C C . ASP A 1 80 ? -11.697 -0.677 5.805 1.00 84.00 80 ASP A C 1
ATOM 624 O O . ASP A 1 80 ? -11.638 -0.059 4.744 1.00 84.00 80 ASP A O 1
ATOM 628 N N . GLN A 1 81 ? -10.659 -1.367 6.287 1.00 82.81 81 GLN A N 1
ATOM 629 C CA . GLN A 1 81 ? -9.358 -1.423 5.615 1.00 82.81 81 GLN A CA 1
ATOM 630 C C . GLN A 1 81 ? -9.461 -2.087 4.238 1.00 82.81 81 GLN A C 1
ATOM 632 O O . GLN A 1 81 ? -8.852 -1.628 3.277 1.00 82.81 81 GLN A O 1
ATOM 637 N N . THR A 1 82 ? -10.273 -3.138 4.109 1.00 86.19 82 THR A N 1
ATOM 638 C CA . THR A 1 82 ? -10.529 -3.791 2.818 1.00 86.19 82 THR A CA 1
ATOM 639 C C . THR A 1 82 ? -11.164 -2.812 1.829 1.00 86.19 82 THR A C 1
ATOM 641 O O . THR A 1 82 ? -10.718 -2.718 0.688 1.00 86.19 82 THR A O 1
ATOM 644 N N . ASN A 1 83 ? -12.162 -2.036 2.264 1.00 85.75 83 ASN A N 1
ATOM 645 C CA . ASN A 1 83 ? -12.783 -1.009 1.428 1.00 85.75 83 ASN A CA 1
ATOM 646 C C . ASN A 1 83 ? -11.783 0.088 1.029 1.00 85.75 83 ASN A C 1
ATOM 648 O O . ASN A 1 83 ? -11.771 0.496 -0.131 1.00 85.75 83 ASN A O 1
ATOM 652 N N . GLN A 1 84 ? -10.922 0.535 1.947 1.00 81.31 84 GLN A N 1
ATOM 653 C CA . GLN A 1 84 ? -9.871 1.519 1.656 1.00 81.31 84 GLN A CA 1
ATOM 654 C C . GLN A 1 84 ? -8.874 1.003 0.615 1.00 81.31 84 GLN A C 1
ATOM 656 O O . GLN A 1 84 ? -8.602 1.692 -0.366 1.00 81.31 84 GLN A O 1
ATOM 661 N N . VAL A 1 85 ? -8.393 -0.234 0.771 1.00 80.50 85 VAL A N 1
ATOM 662 C CA . VAL A 1 85 ? -7.485 -0.881 -0.186 1.00 80.50 85 VAL A CA 1
ATOM 663 C C . VAL A 1 85 ? -8.137 -0.981 -1.568 1.00 80.50 85 VAL A C 1
ATOM 665 O O . VAL A 1 85 ? -7.522 -0.609 -2.566 1.00 80.50 85 VAL A O 1
ATOM 668 N N . VAL A 1 86 ? -9.399 -1.416 -1.648 1.00 83.38 86 VAL A N 1
ATOM 669 C CA . VA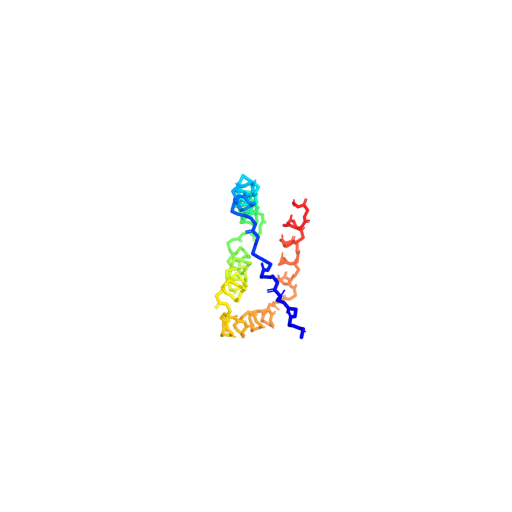L A 1 86 ? -10.134 -1.498 -2.922 1.00 83.38 86 VAL A CA 1
ATOM 670 C C . VAL A 1 86 ? -10.290 -0.122 -3.571 1.00 83.38 86 VAL A C 1
ATOM 672 O O . VAL A 1 86 ? -10.081 -0.004 -4.780 1.00 83.38 86 VAL A O 1
ATOM 675 N N . ARG A 1 87 ? -10.612 0.925 -2.799 1.00 81.81 87 ARG A N 1
ATOM 676 C CA . ARG A 1 87 ? -10.699 2.300 -3.321 1.00 81.81 87 ARG A CA 1
ATOM 677 C C . ARG A 1 87 ? -9.354 2.777 -3.863 1.00 81.81 87 ARG A C 1
ATOM 679 O O . ARG A 1 87 ? -9.301 3.242 -4.997 1.00 81.81 87 ARG A O 1
ATOM 686 N N . ALA A 1 88 ? -8.276 2.577 -3.106 1.00 77.31 88 ALA A N 1
ATOM 687 C CA . ALA A 1 88 ? -6.926 2.942 -3.521 1.00 77.31 88 ALA A CA 1
ATOM 688 C C . ALA A 1 88 ? -6.536 2.260 -4.846 1.00 77.31 88 ALA A C 1
ATOM 690 O O . ALA A 1 88 ? -6.160 2.937 -5.800 1.00 77.31 88 ALA A O 1
ATOM 691 N N . PHE A 1 89 ? -6.703 0.935 -4.961 1.00 73.50 89 PHE A N 1
ATOM 692 C CA . PHE A 1 89 ? -6.398 0.196 -6.198 1.00 73.50 89 PHE A CA 1
ATOM 693 C C . PHE A 1 89 ? -7.335 0.526 -7.368 1.00 73.50 89 PHE A C 1
ATOM 695 O O . PHE A 1 89 ? -6.919 0.461 -8.528 1.00 73.50 89 PHE A O 1
ATOM 702 N N . SER A 1 90 ? -8.579 0.917 -7.089 1.00 78.44 90 SER A N 1
ATOM 703 C CA . SER A 1 90 ? -9.493 1.406 -8.125 1.00 78.44 90 SER A CA 1
ATOM 704 C C . SER A 1 90 ? -8.979 2.708 -8.732 1.00 78.44 90 SER A C 1
ATOM 706 O O . SER A 1 90 ? -9.000 2.841 -9.952 1.00 78.44 90 SER A O 1
ATOM 708 N N . TYR A 1 91 ? -8.439 3.630 -7.927 1.00 70.38 91 TYR A N 1
ATOM 709 C CA . TYR A 1 91 ? -7.785 4.836 -8.447 1.00 70.38 91 TYR A CA 1
ATOM 710 C C . TYR A 1 91 ? -6.554 4.502 -9.299 1.00 70.38 91 TYR A C 1
ATOM 712 O O . TYR A 1 91 ? -6.391 5.088 -10.365 1.00 70.38 91 TYR A O 1
ATOM 720 N N . PHE A 1 92 ? -5.757 3.500 -8.903 1.00 65.88 92 PHE A N 1
ATOM 721 C CA . PHE A 1 92 ? -4.631 3.016 -9.718 1.00 65.88 92 PHE A CA 1
ATOM 722 C C . PHE A 1 92 ? -5.067 2.441 -11.076 1.00 65.88 92 PHE A C 1
ATOM 724 O O . PHE A 1 92 ? -4.294 2.505 -12.020 1.00 65.88 92 PHE A O 1
ATOM 731 N N . SER A 1 93 ? -6.273 1.870 -11.180 1.00 60.97 93 SER A N 1
ATOM 732 C CA . SER A 1 93 ? -6.761 1.200 -12.401 1.00 60.97 93 SER A CA 1
ATOM 733 C C . SER A 1 93 ? -7.377 2.147 -13.439 1.00 60.97 93 SER A C 1
ATOM 735 O O . SER A 1 93 ? -7.660 1.716 -14.553 1.00 60.97 93 SER A O 1
ATOM 737 N N . HIS A 1 94 ? -7.634 3.410 -13.079 1.00 58.66 94 HIS A N 1
ATOM 738 C CA . HIS A 1 94 ? -8.119 4.440 -14.012 1.00 58.66 94 HIS A CA 1
ATOM 739 C C . HIS A 1 94 ? -6.979 5.140 -14.775 1.00 58.66 94 HIS A C 1
ATOM 741 O O . HIS A 1 94 ? -7.246 6.040 -15.572 1.00 58.66 94 HIS A O 1
ATOM 747 N N . LEU A 1 95 ? -5.734 4.742 -14.507 1.00 56.94 95 LEU A N 1
ATOM 748 C CA . LEU A 1 95 ? -4.504 5.226 -15.130 1.00 56.94 95 LEU A CA 1
ATOM 749 C C . LEU A 1 95 ? -4.001 4.203 -16.153 1.00 56.94 95 LEU A C 1
ATOM 751 O O . LEU A 1 95 ? -3.498 4.647 -17.207 1.00 56.94 95 LEU A O 1
#

Secondary structure (DSSP, 8-state):
---PPPP-PPPTTHHHHTHHHHHHHHHHHHHHHHHHHHHH-HHHHHHHHHHHHHHHHHHHH--HHHHHHHHHHHHH--HHHHHHHHHHHHHHHT-

Foldseek 3Di:
DDDDDDDPDDDPPPVVVCVVVVVVLVVLVVVLLVVLCVPVHDVLSVLLVLLVVLVCCCVVVVPVVSVVVNVVSQVPDDPVSNVSNVVSVVSSVVD

InterPro domains:
  IPR015813 Pyruvate/Phosphoenolpyruvate kinase-like domain superfamily [SSF51621] (18-95)
  IPR021135 Phosphoenolpyruvate carboxylase [PF00311] (21-95)

Organism: Cupriavidus necator (NCBI:txid106590)

Radius of gyration: 18.59 Å; chains: 1; bounding box: 31×47×51 Å

pLDDT: mean 77.57, std 12.49, range [40.72, 91.5]

Sequence (95 aa):
MSATAVPDTPPPGAADKDLPLREDIRFLGRLLGECLHEQEGDAAFEVVETIRQTAVRFRRENDRAAGAELDRLLKRLSRDQTNQVVRAFSYFSHL